Protein AF-M4D6I9-F1 (afdb_monomer_lite)

Structure (mmCIF, N/CA/C/O backbone):
data_AF-M4D6I9-F1
#
_entry.id   AF-M4D6I9-F1
#
loop_
_atom_site.group_PDB
_atom_site.id
_atom_site.type_symbol
_atom_site.label_atom_id
_atom_site.label_alt_id
_atom_site.label_comp_id
_atom_site.label_asym_id
_atom_site.label_entity_id
_atom_site.label_seq_id
_atom_site.pdbx_PDB_ins_code
_atom_site.Cartn_x
_atom_site.Cartn_y
_atom_site.Cartn_z
_atom_site.occupancy
_atom_site.B_iso_or_equiv
_atom_site.auth_seq_id
_atom_site.auth_comp_id
_atom_site.auth_asym_id
_atom_site.auth_atom_id
_atom_site.pdbx_PDB_model_num
ATOM 1 N N . MET A 1 1 ? -66.165 26.195 -78.707 1.00 39.75 1 MET A N 1
ATOM 2 C CA . MET A 1 1 ? -65.875 25.926 -80.131 1.00 39.75 1 MET A CA 1
ATOM 3 C C . MET A 1 1 ? -64.376 26.082 -80.367 1.00 39.75 1 MET A C 1
ATOM 5 O O . MET A 1 1 ? -63.896 27.175 -80.110 1.00 39.75 1 MET A O 1
ATOM 9 N N . GLY A 1 2 ? -63.708 25.015 -80.840 1.00 38.75 2 GLY A N 1
ATOM 10 C CA . GLY A 1 2 ? -62.372 24.976 -81.482 1.00 38.75 2 GLY A CA 1
ATOM 11 C C . GLY A 1 2 ? -61.173 25.155 -80.542 1.00 38.75 2 GLY A C 1
ATOM 12 O O . GLY A 1 2 ? -60.962 26.255 -80.055 1.00 38.75 2 GLY A O 1
ATOM 13 N N . ASP A 1 3 ? -60.480 24.105 -80.089 1.00 43.91 3 ASP A N 1
ATOM 14 C CA . ASP A 1 3 ? -59.454 23.280 -80.775 1.00 43.91 3 ASP A CA 1
ATOM 15 C C . ASP A 1 3 ? -58.293 24.067 -81.404 1.00 43.91 3 ASP A C 1
ATOM 17 O O . ASP A 1 3 ? -58.490 24.805 -82.365 1.00 43.91 3 ASP A O 1
ATOM 21 N N . MET A 1 4 ? -57.070 23.836 -80.907 1.00 55.28 4 MET A N 1
ATOM 22 C CA . MET A 1 4 ? -55.997 23.121 -81.626 1.00 55.28 4 MET A CA 1
ATOM 23 C C . MET A 1 4 ? -54.664 23.227 -80.866 1.00 55.28 4 MET A C 1
ATOM 25 O O . MET A 1 4 ? -54.305 24.257 -80.302 1.00 55.28 4 MET A O 1
ATOM 29 N N . ASN A 1 5 ? -53.950 22.111 -80.859 1.00 48.22 5 ASN A N 1
ATOM 30 C CA . ASN A 1 5 ? -52.735 21.828 -80.111 1.00 48.22 5 ASN A CA 1
ATOM 31 C C . ASN A 1 5 ? -51.485 22.024 -81.009 1.00 48.22 5 ASN A C 1
ATOM 33 O O . ASN A 1 5 ? -51.484 21.504 -82.121 1.00 48.22 5 ASN A O 1
ATOM 37 N N . GLU A 1 6 ? -50.451 22.699 -80.464 1.00 47.69 6 GLU A N 1
ATOM 38 C CA . GLU A 1 6 ? -48.999 22.738 -80.824 1.00 47.69 6 GLU A CA 1
ATOM 39 C C . GLU A 1 6 ? -48.519 23.280 -82.209 1.00 47.69 6 GLU A C 1
ATOM 41 O O . GLU A 1 6 ? -49.333 23.344 -83.127 1.00 47.69 6 GLU A O 1
ATOM 46 N N . PRO A 1 7 ? -47.213 23.645 -82.446 1.00 56.88 7 PRO A N 1
ATOM 47 C CA . PRO A 1 7 ? -45.990 23.542 -81.604 1.00 56.88 7 PRO A CA 1
ATOM 48 C C . PRO A 1 7 ? -44.969 24.739 -81.676 1.00 56.88 7 PRO A C 1
ATOM 50 O O . PRO A 1 7 ? -45.110 25.686 -82.443 1.00 56.88 7 PRO A O 1
ATOM 53 N N . PHE A 1 8 ? -43.832 24.582 -80.971 1.00 43.44 8 PHE A N 1
ATOM 54 C CA . PHE A 1 8 ? -42.461 24.913 -81.439 1.00 43.44 8 PHE A CA 1
ATOM 55 C C . PHE A 1 8 ? -41.830 26.307 -81.190 1.00 43.44 8 PHE A C 1
ATOM 57 O O . PHE A 1 8 ? -41.833 27.185 -82.045 1.00 43.44 8 PHE A O 1
ATOM 64 N N . MET A 1 9 ? -41.047 26.409 -80.109 1.00 54.28 9 MET A N 1
ATOM 65 C CA . MET A 1 9 ? -39.686 26.981 -80.151 1.00 54.28 9 MET A CA 1
ATOM 66 C C . MET A 1 9 ? -38.815 26.219 -79.146 1.00 54.28 9 MET A C 1
ATOM 68 O O . MET A 1 9 ? -38.765 26.514 -77.952 1.00 54.28 9 MET A O 1
ATOM 72 N N . ARG A 1 10 ? -38.168 25.163 -79.651 1.00 57.22 10 ARG A N 1
ATOM 73 C CA . ARG A 1 10 ? -37.145 24.395 -78.941 1.00 57.22 10 ARG A CA 1
ATOM 74 C C . ARG A 1 10 ? -35.970 25.315 -78.619 1.00 57.22 10 ARG A C 1
ATOM 76 O O . ARG A 1 10 ? -35.380 25.910 -79.518 1.00 57.22 10 ARG A O 1
ATOM 83 N N . ASN A 1 11 ? -35.632 25.390 -77.336 1.00 48.19 11 ASN A N 1
ATOM 84 C CA . ASN A 1 11 ? -34.432 26.054 -76.854 1.00 48.19 11 ASN A CA 1
ATOM 85 C C . ASN A 1 11 ? -33.198 25.406 -77.509 1.00 48.19 11 ASN A C 1
ATOM 87 O O . ASN A 1 11 ? -32.999 24.189 -77.449 1.00 48.19 11 ASN A O 1
ATOM 91 N N . GLN A 1 12 ? -32.428 26.238 -78.200 1.00 52.41 12 GLN A N 1
ATOM 92 C CA . GLN A 1 12 ? -31.302 25.887 -79.052 1.00 52.41 12 GLN A CA 1
ATOM 93 C C . GLN A 1 12 ? -30.093 25.481 -78.209 1.00 52.41 12 GLN A C 1
ATOM 95 O O . GLN A 1 12 ? -29.207 26.291 -77.999 1.00 52.41 12 GLN A O 1
ATOM 100 N N . ASN A 1 13 ? -30.027 24.239 -77.735 1.00 51.38 13 ASN A N 1
ATOM 101 C CA . ASN A 1 13 ? -28.773 23.668 -77.226 1.00 51.38 13 ASN A CA 1
ATOM 102 C C . ASN A 1 13 ? -28.664 22.182 -77.596 1.00 51.38 13 ASN A C 1
ATOM 104 O O . ASN A 1 13 ? -28.418 21.314 -76.764 1.00 51.38 13 ASN A O 1
ATOM 108 N N . ALA A 1 14 ? -28.864 21.885 -78.881 1.00 48.56 14 ALA A N 1
ATOM 109 C CA . ALA A 1 14 ? -28.472 20.616 -79.479 1.00 48.56 14 ALA A CA 1
ATOM 110 C C . ALA A 1 14 ? -27.022 20.720 -79.974 1.00 48.56 14 ALA A C 1
ATOM 112 O O . ALA A 1 14 ? -26.771 21.027 -81.134 1.00 48.56 14 ALA A O 1
ATOM 113 N N . ALA A 1 15 ? -26.073 20.473 -79.072 1.00 45.34 15 ALA A N 1
ATOM 114 C CA . ALA A 1 15 ? -24.699 20.102 -79.410 1.00 45.34 15 ALA A CA 1
ATOM 115 C C . ALA A 1 15 ? -24.079 19.326 -78.236 1.00 45.34 15 ALA A C 1
ATOM 117 O O . ALA A 1 15 ? -23.083 19.736 -77.645 1.00 45.34 15 ALA A O 1
ATOM 118 N N . MET A 1 16 ? -24.686 18.193 -77.868 1.00 51.88 16 MET A N 1
ATOM 119 C CA . MET A 1 16 ? -24.047 17.192 -77.006 1.00 51.88 16 MET A CA 1
ATOM 120 C C . MET A 1 16 ? -22.941 16.482 -77.801 1.00 51.88 16 MET A C 1
ATOM 122 O O . MET A 1 16 ? -23.066 15.329 -78.203 1.00 51.88 16 MET A O 1
ATOM 126 N N . GLY A 1 17 ? -21.861 17.209 -78.078 1.00 51.22 17 GLY A N 1
ATOM 127 C CA . GLY A 1 17 ? -20.611 16.658 -78.577 1.00 51.22 17 GLY A CA 1
ATOM 128 C C . GLY A 1 17 ? -19.778 16.200 -77.391 1.00 51.22 17 GLY A C 1
ATOM 129 O O . GLY A 1 17 ? -19.097 17.013 -76.782 1.00 51.22 17 GLY A O 1
ATOM 130 N N . GLN A 1 18 ? -19.886 14.913 -77.055 1.00 59.84 18 GLN A N 1
ATOM 131 C CA . GLN A 1 18 ? -18.929 14.158 -76.237 1.00 59.84 18 GLN A CA 1
ATOM 132 C C . GLN A 1 18 ? -18.396 14.923 -75.011 1.00 59.84 18 GLN A C 1
ATOM 134 O O . GLN A 1 18 ? -17.220 15.277 -74.935 1.00 59.84 18 GLN A O 1
ATOM 139 N N . SER A 1 19 ? -19.262 15.179 -74.027 1.00 62.47 19 SER A N 1
ATOM 140 C CA . SER A 1 19 ? -18.809 15.679 -72.730 1.00 62.47 19 SER A CA 1
ATOM 141 C C . SER A 1 19 ? -17.913 14.621 -72.085 1.00 62.47 19 SER A C 1
ATOM 143 O O . SER A 1 19 ? -18.395 13.552 -71.703 1.00 62.47 19 SER A O 1
ATOM 145 N N . GLN A 1 20 ? -16.615 14.909 -71.970 1.00 67.06 20 GLN A N 1
ATOM 146 C CA . GLN A 1 20 ? -15.717 14.123 -71.125 1.00 67.06 20 GLN A CA 1
ATOM 147 C C . GLN A 1 20 ? -16.327 14.019 -69.717 1.00 67.06 20 GLN A C 1
ATOM 149 O O . GLN A 1 20 ? -16.936 14.989 -69.258 1.00 67.06 20 GLN A O 1
ATOM 154 N N . PRO A 1 21 ? -16.176 12.883 -69.014 1.00 77.31 21 PRO A N 1
ATOM 155 C CA . PRO A 1 21 ? -16.849 12.628 -67.735 1.00 77.31 21 PRO A CA 1
ATOM 156 C C . PRO A 1 21 ? -16.535 13.668 -66.645 1.00 77.31 21 PRO A C 1
ATOM 158 O O . PRO A 1 21 ? -17.288 13.812 -65.690 1.00 77.31 21 PRO A O 1
ATOM 161 N N . THR A 1 22 ? -15.456 14.433 -66.804 1.00 76.19 22 THR A N 1
ATOM 162 C CA . THR A 1 22 ? -15.057 15.553 -65.942 1.00 76.19 22 THR A CA 1
ATOM 163 C C . THR A 1 22 ? -15.781 16.878 -66.224 1.00 76.19 22 THR A C 1
ATOM 165 O O . THR A 1 22 ? -15.566 17.837 -65.490 1.00 76.19 22 THR A O 1
ATOM 168 N N . GLY A 1 23 ? -16.623 16.973 -67.263 1.00 79.94 23 GLY A N 1
ATOM 169 C CA . GLY A 1 23 ? -17.410 18.176 -67.585 1.00 79.94 23 GLY A CA 1
ATOM 170 C C . GLY A 1 23 ? -16.593 19.381 -68.077 1.00 79.94 23 GLY A C 1
ATOM 171 O O . GLY A 1 23 ? -17.116 20.491 -68.149 1.00 79.94 23 GLY A O 1
ATOM 172 N N . LEU A 1 24 ? -15.313 19.184 -68.406 1.00 84.94 24 LEU A N 1
ATOM 173 C CA . LEU A 1 24 ? -14.407 20.238 -68.866 1.00 84.94 24 LEU A CA 1
ATOM 174 C C . LEU A 1 24 ? -14.607 20.550 -70.355 1.00 84.94 24 LEU A C 1
ATOM 176 O O . LEU A 1 24 ? -14.913 19.671 -71.161 1.00 84.94 24 LEU A O 1
ATOM 180 N N . THR A 1 25 ? -14.391 21.812 -70.732 1.00 86.88 25 THR A N 1
ATOM 181 C CA . THR A 1 25 ? -14.448 22.245 -72.136 1.00 86.88 25 THR A CA 1
ATOM 182 C C . THR A 1 25 ? -13.284 21.649 -72.944 1.00 86.88 25 THR A C 1
ATOM 184 O O . THR A 1 25 ? -12.211 21.391 -72.388 1.00 86.88 25 THR A O 1
ATOM 187 N N . PRO A 1 26 ? -13.431 21.465 -74.272 1.00 83.56 26 PRO A N 1
ATOM 188 C CA . PRO A 1 26 ? -12.393 20.860 -75.118 1.00 83.56 26 PRO A CA 1
ATOM 189 C C . PRO A 1 26 ? -11.048 21.603 -75.085 1.00 83.56 26 PRO A C 1
ATOM 191 O O . PRO A 1 26 ? -10.002 20.978 -75.230 1.00 83.56 26 PRO A O 1
ATOM 194 N N . ASN A 1 27 ? -11.048 22.919 -74.850 1.00 86.62 27 ASN A N 1
ATOM 195 C CA . ASN A 1 27 ? -9.814 23.700 -74.717 1.00 86.62 27 ASN A CA 1
ATOM 196 C C . ASN A 1 27 ? -9.065 23.406 -73.409 1.00 86.62 27 ASN A C 1
ATOM 198 O O . ASN A 1 27 ? -7.838 23.397 -73.407 1.00 86.62 27 ASN A O 1
ATOM 202 N N . LEU A 1 28 ? -9.786 23.143 -72.315 1.00 83.69 28 LEU A N 1
ATOM 203 C CA . LEU A 1 28 ? -9.182 22.782 -71.030 1.00 83.69 28 LEU A CA 1
ATOM 204 C C . LEU A 1 28 ? -8.688 21.334 -71.026 1.00 83.69 28 LEU A C 1
ATOM 206 O O . LEU A 1 28 ? -7.655 21.048 -70.436 1.00 83.69 28 LEU A O 1
ATOM 210 N N . LEU A 1 29 ? -9.377 20.432 -71.726 1.00 85.00 29 LEU A N 1
ATOM 211 C CA . LEU A 1 29 ? -8.992 19.021 -71.825 1.00 85.00 29 LEU A CA 1
ATOM 212 C C . LEU A 1 29 ? -7.630 18.808 -72.494 1.00 85.00 29 LEU A C 1
ATOM 214 O O . LEU A 1 29 ? -6.891 17.924 -72.073 1.00 85.00 29 LEU A O 1
ATOM 218 N N . LYS A 1 30 ? -7.261 19.659 -73.459 1.00 86.38 30 LYS A N 1
ATOM 219 C CA . LYS A 1 30 ? -5.934 19.634 -74.103 1.00 86.38 30 LYS A CA 1
ATOM 220 C C . LYS A 1 30 ? -4.782 19.853 -73.121 1.00 86.38 30 LYS A C 1
ATOM 222 O O . LYS A 1 30 ? -3.681 19.368 -73.342 1.00 86.38 30 LYS A O 1
ATOM 227 N N . LEU A 1 31 ? -5.027 20.568 -72.021 1.00 88.81 31 LEU A N 1
ATOM 228 C CA . LEU A 1 31 ? -4.015 20.798 -70.985 1.00 88.81 31 LEU A CA 1
ATOM 229 C C . LEU A 1 31 ? -3.745 19.543 -70.145 1.00 88.81 31 LEU A C 1
ATOM 231 O O . LEU A 1 31 ? -2.708 19.458 -69.493 1.00 88.81 31 LEU A O 1
ATOM 235 N N . PHE A 1 32 ? -4.672 18.583 -70.159 1.00 89.44 32 PHE A N 1
ATOM 236 C CA . PHE A 1 32 ? -4.591 17.327 -69.416 1.00 89.44 32 PHE A CA 1
ATOM 237 C C . PHE A 1 32 ? -4.295 16.130 -70.328 1.00 89.44 32 PHE A C 1
ATOM 239 O O . PHE A 1 32 ? -4.549 14.989 -69.939 1.00 89.44 32 PHE A O 1
ATOM 246 N N . GLU A 1 33 ? -3.765 16.368 -71.532 1.00 88.25 33 GLU A N 1
ATOM 247 C CA . GLU A 1 33 ? -3.275 15.284 -72.380 1.00 88.25 33 GLU A CA 1
ATOM 248 C C . GLU A 1 33 ? -2.191 14.495 -71.626 1.00 88.25 33 GLU A C 1
ATOM 250 O O . GLU A 1 33 ? -1.272 15.087 -71.045 1.00 88.25 33 GLU A O 1
ATOM 255 N N . PRO A 1 34 ? -2.305 13.156 -71.569 1.00 92.50 34 PRO A N 1
ATOM 256 C CA . PRO A 1 34 ? -1.353 12.350 -70.832 1.00 92.50 34 PRO A CA 1
ATOM 257 C C . PRO A 1 34 ? 0.036 12.497 -71.449 1.00 92.50 34 PRO A C 1
ATOM 259 O O . PRO A 1 34 ? 0.205 12.557 -72.668 1.00 92.50 34 PRO A O 1
ATOM 262 N N . ARG A 1 35 ? 1.056 12.511 -70.590 1.00 92.50 35 ARG A N 1
ATOM 263 C CA . ARG A 1 35 ? 2.448 12.456 -71.040 1.00 92.50 35 ARG A CA 1
ATOM 264 C C . ARG A 1 35 ? 2.674 11.149 -71.823 1.00 92.50 35 ARG A C 1
ATOM 266 O O . ARG A 1 35 ? 2.096 10.128 -71.435 1.00 92.50 35 ARG A O 1
ATOM 273 N N . PRO A 1 36 ? 3.525 11.140 -72.869 1.00 93.12 36 PRO A N 1
ATOM 274 C CA . PRO A 1 36 ? 3.962 9.895 -73.494 1.00 93.12 36 PRO A CA 1
ATOM 275 C C . PRO A 1 36 ? 4.447 8.880 -72.441 1.00 93.12 36 PRO A C 1
ATOM 277 O O . PRO A 1 36 ? 5.004 9.297 -71.416 1.00 93.12 36 PRO A O 1
ATOM 280 N N . PRO A 1 37 ? 4.243 7.568 -72.673 1.00 94.12 37 PRO A N 1
ATOM 281 C CA . PRO A 1 37 ? 4.713 6.527 -71.768 1.00 94.12 37 PRO A CA 1
ATOM 282 C C . PRO A 1 37 ? 6.194 6.706 -71.434 1.00 94.12 37 PRO A C 1
ATOM 284 O O . PRO A 1 37 ? 7.003 7.000 -72.314 1.00 94.12 37 PRO A O 1
ATOM 287 N N . LEU A 1 38 ? 6.542 6.546 -70.156 1.00 92.44 38 LEU A N 1
ATOM 288 C CA . LEU A 1 38 ? 7.932 6.628 -69.721 1.00 92.44 38 LEU A CA 1
ATOM 289 C C . LEU A 1 38 ? 8.746 5.498 -70.355 1.00 92.44 38 LEU A C 1
ATOM 291 O O . LEU A 1 38 ? 8.287 4.356 -70.424 1.00 92.44 38 LEU A O 1
ATOM 295 N N . GLU A 1 39 ? 9.973 5.813 -70.762 1.00 93.56 39 GLU A N 1
ATOM 296 C CA . GLU A 1 39 ? 10.932 4.794 -71.169 1.00 93.56 39 GLU A CA 1
ATOM 297 C C . GLU A 1 39 ? 11.255 3.892 -69.976 1.00 93.56 39 GLU A C 1
ATOM 299 O O . GLU A 1 39 ? 11.568 4.361 -68.877 1.00 93.56 39 GLU A O 1
ATOM 304 N N . PHE A 1 40 ? 11.160 2.580 -70.187 1.00 94.00 40 PHE A N 1
ATOM 305 C CA . PHE A 1 40 ? 11.485 1.615 -69.151 1.00 94.00 40 PHE A CA 1
ATOM 306 C C . PHE A 1 40 ? 12.985 1.660 -68.841 1.00 94.00 40 PHE A C 1
ATOM 308 O O . PHE A 1 40 ? 13.817 1.420 -69.715 1.00 94.00 40 PHE A O 1
ATOM 315 N N . GLN A 1 41 ? 13.316 1.914 -67.576 1.00 91.44 41 GLN A N 1
ATOM 316 C CA . GLN A 1 41 ? 14.660 1.759 -67.029 1.00 91.44 41 GLN A CA 1
ATOM 317 C C . GLN A 1 41 ? 14.644 0.602 -66.025 1.00 91.44 41 GLN A C 1
ATOM 319 O O . GLN A 1 41 ? 13.747 0.553 -65.173 1.00 91.44 41 GLN A O 1
ATOM 324 N N . PRO A 1 42 ? 15.603 -0.337 -66.096 1.00 93.38 42 PRO A N 1
ATOM 325 C CA . PRO A 1 42 ? 15.671 -1.423 -65.132 1.00 93.38 42 PRO A CA 1
ATOM 326 C C . PRO A 1 42 ? 15.910 -0.866 -63.716 1.00 93.38 42 PRO A C 1
ATOM 328 O O . PRO A 1 42 ? 16.639 0.118 -63.557 1.00 93.38 42 PRO A O 1
ATOM 331 N N . PRO A 1 43 ? 15.327 -1.480 -62.669 1.00 92.69 43 PRO A N 1
ATOM 332 C CA . PRO A 1 43 ? 15.582 -1.074 -61.292 1.00 92.69 43 PRO A CA 1
ATOM 333 C C . PRO A 1 43 ? 17.084 -1.094 -60.962 1.00 92.69 43 PRO A C 1
ATOM 335 O O . PRO A 1 43 ? 17.777 -2.030 -61.372 1.00 92.69 43 PRO A O 1
ATOM 338 N N . PRO A 1 44 ? 17.598 -0.113 -60.195 1.00 89.94 44 PRO A N 1
ATOM 339 C CA . PRO A 1 44 ? 18.998 -0.107 -59.794 1.00 89.94 44 PRO A CA 1
ATOM 340 C C . PRO A 1 44 ? 19.323 -1.344 -58.949 1.00 89.94 44 PRO A C 1
ATOM 342 O O . PRO A 1 44 ? 18.543 -1.748 -58.079 1.00 89.94 44 PRO A O 1
ATOM 345 N N . GLU A 1 45 ? 20.492 -1.938 -59.187 1.00 89.88 45 GLU A N 1
ATOM 346 C CA . GLU A 1 45 ? 20.939 -3.118 -58.449 1.00 89.88 45 GLU A CA 1
ATOM 347 C C . GLU A 1 45 ? 21.122 -2.796 -56.955 1.00 89.88 45 GLU A C 1
ATOM 349 O O . GLU A 1 45 ? 21.751 -1.802 -56.572 1.00 89.88 45 GLU A O 1
ATOM 354 N N . LYS A 1 46 ? 20.567 -3.650 -56.086 1.00 89.25 46 LYS A N 1
ATOM 355 C CA . LYS A 1 46 ? 20.709 -3.508 -54.633 1.00 89.25 46 LYS A CA 1
ATOM 356 C C . LYS A 1 46 ? 22.156 -3.791 -54.235 1.00 89.25 46 LYS A C 1
ATOM 358 O O . LYS A 1 46 ? 22.642 -4.910 -54.383 1.00 89.25 46 LYS A O 1
ATOM 363 N N . ARG A 1 47 ? 22.832 -2.789 -53.672 1.00 86.25 47 ARG A N 1
ATOM 364 C CA . ARG A 1 47 ? 24.188 -2.951 -53.132 1.00 86.25 47 ARG A CA 1
ATOM 365 C C . ARG A 1 47 ? 24.153 -3.744 -51.826 1.00 86.25 47 ARG A C 1
ATOM 367 O O . ARG A 1 47 ? 23.266 -3.546 -50.997 1.00 86.25 47 ARG A O 1
ATOM 374 N N . LYS A 1 48 ? 25.142 -4.617 -51.630 1.00 88.25 48 LYS A N 1
ATOM 375 C CA . LYS A 1 48 ? 25.379 -5.290 -50.346 1.00 88.25 48 LYS A CA 1
ATOM 376 C C . LYS A 1 48 ? 26.018 -4.302 -49.367 1.00 88.25 48 LYS A C 1
ATOM 378 O O . LYS A 1 48 ? 26.828 -3.470 -49.776 1.00 88.25 48 LYS A O 1
ATOM 383 N N . CYS A 1 49 ? 25.666 -4.397 -48.087 1.00 88.06 49 CYS A N 1
ATOM 384 C CA . CYS A 1 49 ? 26.370 -3.667 -47.036 1.00 88.06 49 CYS A CA 1
ATOM 385 C C . CYS A 1 49 ? 27.838 -4.132 -46.962 1.00 88.06 49 CYS A C 1
ATOM 387 O O . CYS A 1 49 ? 28.115 -5.297 -47.269 1.00 88.06 49 CYS A O 1
ATOM 389 N N . PRO A 1 50 ? 28.771 -3.256 -46.546 1.00 90.19 50 PRO A N 1
ATOM 390 C CA . PRO A 1 50 ? 30.130 -3.669 -46.216 1.00 90.19 50 PRO A CA 1
ATOM 391 C C . PRO A 1 50 ? 30.140 -4.832 -45.207 1.00 90.19 50 PRO A C 1
ATOM 393 O O . PRO A 1 50 ? 29.212 -4.942 -44.399 1.00 90.19 50 PRO A O 1
ATOM 396 N N . PRO A 1 51 ? 31.166 -5.701 -45.235 1.00 92.88 51 PRO A N 1
ATOM 397 C CA . PRO A 1 51 ? 31.291 -6.786 -44.268 1.00 92.88 51 PRO A CA 1
ATOM 398 C C . PRO A 1 51 ? 31.463 -6.239 -42.844 1.00 92.88 51 PRO A C 1
ATOM 400 O O . PRO A 1 51 ? 32.020 -5.159 -42.647 1.00 92.88 51 PRO A O 1
ATOM 403 N N . TYR A 1 52 ? 31.006 -6.998 -41.845 1.00 92.75 52 TYR A N 1
ATOM 404 C CA . TYR A 1 52 ? 31.214 -6.646 -40.441 1.00 92.75 52 TYR A CA 1
ATOM 405 C C . TYR A 1 52 ? 32.705 -6.694 -40.079 1.00 92.75 52 TYR A C 1
ATOM 407 O O . TYR A 1 52 ? 33.387 -7.679 -40.360 1.00 92.75 52 TYR A O 1
ATOM 415 N N . THR A 1 53 ? 33.181 -5.653 -39.401 1.00 93.94 53 THR A N 1
ATOM 416 C CA . THR A 1 53 ? 34.527 -5.581 -38.814 1.00 93.94 53 THR A CA 1
ATOM 417 C C . THR A 1 53 ? 34.430 -5.749 -37.295 1.00 93.94 53 THR A C 1
ATOM 419 O O . THR A 1 53 ? 33.413 -5.411 -36.689 1.00 93.94 53 THR A O 1
ATOM 422 N N . GLY A 1 54 ? 35.476 -6.286 -36.662 1.00 92.88 54 GLY A N 1
ATOM 423 C CA . GLY A 1 54 ? 35.552 -6.402 -35.203 1.00 92.88 54 GLY A CA 1
ATOM 424 C C . GLY A 1 54 ? 35.818 -5.066 -34.496 1.00 92.88 54 GLY A C 1
ATOM 425 O O . GLY A 1 54 ? 36.293 -4.108 -35.098 1.00 92.88 54 GLY A O 1
ATOM 426 N N . MET A 1 55 ? 35.572 -5.022 -33.184 1.00 94.50 55 MET A N 1
ATOM 427 C CA . MET A 1 55 ? 35.753 -3.819 -32.352 1.00 94.50 55 MET A CA 1
ATOM 428 C C . MET A 1 55 ? 37.164 -3.653 -31.753 1.00 94.50 55 MET A C 1
ATOM 430 O O . MET A 1 55 ? 37.429 -2.669 -31.070 1.00 94.50 55 MET A O 1
ATOM 434 N N . ALA A 1 56 ? 38.081 -4.593 -32.010 1.00 94.88 56 ALA A N 1
ATOM 435 C CA . ALA A 1 56 ? 39.406 -4.634 -31.378 1.00 94.88 56 ALA A CA 1
ATOM 436 C C . ALA A 1 56 ? 40.276 -3.396 -31.667 1.00 94.88 56 ALA A C 1
ATOM 438 O O . ALA A 1 56 ? 41.052 -2.981 -30.814 1.00 94.88 56 ALA A O 1
ATOM 439 N N . GLN A 1 57 ? 40.114 -2.775 -32.841 1.00 92.50 57 GLN A N 1
ATOM 440 C CA . GLN A 1 57 ? 40.863 -1.573 -33.230 1.00 92.50 57 GLN A CA 1
ATOM 441 C C . GLN A 1 57 ? 40.583 -0.374 -32.308 1.00 92.50 57 GLN A C 1
ATOM 443 O O . GLN A 1 57 ? 41.421 0.512 -32.190 1.00 92.50 57 GLN A O 1
ATOM 448 N N . TYR A 1 58 ? 39.431 -0.359 -31.631 1.00 91.50 58 TYR A N 1
ATOM 449 C CA . TYR A 1 58 ? 38.990 0.773 -30.817 1.00 91.50 58 TYR A CA 1
ATOM 450 C C . TYR A 1 58 ? 39.385 0.678 -29.342 1.00 91.50 58 TYR A C 1
ATOM 452 O O . TYR A 1 58 ? 39.218 1.651 -28.613 1.00 91.50 58 TYR A O 1
ATOM 460 N N . VAL A 1 59 ? 39.937 -0.455 -28.898 1.00 89.50 59 VAL A N 1
ATOM 461 C CA . VAL A 1 59 ? 40.329 -0.661 -27.491 1.00 89.50 59 VAL A CA 1
ATOM 462 C C . VAL A 1 59 ? 41.406 0.341 -27.060 1.00 89.50 59 VAL A C 1
ATOM 464 O O . VAL A 1 59 ? 41.377 0.825 -25.934 1.00 89.50 59 VAL A O 1
ATOM 467 N N . CYS A 1 60 ? 42.298 0.732 -27.976 1.00 88.31 60 CYS A N 1
ATOM 468 C CA . CYS A 1 60 ? 43.339 1.735 -27.729 1.00 88.31 60 CYS A CA 1
ATOM 469 C C . CYS A 1 60 ? 42.795 3.154 -27.482 1.00 88.31 60 CYS A C 1
ATOM 471 O O . CYS A 1 60 ? 43.550 4.027 -27.069 1.00 88.31 60 CYS A O 1
ATOM 473 N N . HIS A 1 61 ? 41.516 3.404 -27.772 1.00 89.19 61 HIS A N 1
ATOM 474 C CA . HIS A 1 61 ? 40.877 4.708 -27.597 1.00 89.19 61 HIS A CA 1
ATOM 475 C C . HIS A 1 61 ? 40.042 4.802 -26.312 1.00 89.19 61 HIS A C 1
ATOM 477 O O . HIS A 1 61 ? 39.379 5.813 -26.094 1.00 89.19 61 HIS A O 1
ATOM 483 N N . PHE A 1 62 ? 40.022 3.765 -25.469 1.00 88.81 62 PHE A N 1
ATOM 484 C CA . PHE A 1 62 ? 39.275 3.809 -24.214 1.00 88.81 62 PHE A CA 1
ATOM 485 C C . PHE A 1 62 ? 39.965 4.728 -23.203 1.00 88.81 62 PHE A C 1
ATOM 487 O O . PHE A 1 62 ? 41.174 4.654 -23.000 1.00 88.81 62 PHE A O 1
ATOM 494 N N . ALA A 1 63 ? 39.185 5.599 -22.561 1.00 89.50 63 ALA A N 1
ATOM 495 C CA . ALA A 1 63 ? 39.698 6.475 -21.519 1.00 89.50 63 ALA A CA 1
ATOM 496 C C . ALA A 1 63 ? 40.173 5.645 -20.316 1.00 89.50 63 ALA A C 1
ATOM 498 O O . ALA A 1 63 ? 39.453 4.775 -19.824 1.00 89.50 63 ALA A O 1
ATOM 499 N N . GLU A 1 64 ? 41.377 5.936 -19.832 1.00 85.50 64 GLU A N 1
ATOM 500 C CA . GLU A 1 64 ? 41.929 5.329 -18.620 1.00 85.50 64 GLU A CA 1
ATOM 501 C C . GLU A 1 64 ? 41.564 6.133 -17.358 1.00 85.50 64 GLU A C 1
ATOM 503 O O . GLU A 1 64 ? 41.346 7.351 -17.449 1.00 85.50 64 GLU A O 1
ATOM 508 N N . PRO A 1 65 ? 41.540 5.495 -16.169 1.00 79.88 65 PRO A N 1
ATOM 509 C CA . PRO A 1 65 ? 41.326 6.183 -14.899 1.00 79.88 65 PRO A CA 1
ATOM 510 C C . PRO A 1 65 ? 42.380 7.284 -14.693 1.00 79.88 65 PRO A C 1
ATOM 512 O O . PRO A 1 65 ? 43.552 6.998 -14.470 1.00 79.88 65 PRO A O 1
ATOM 515 N N . GLY A 1 66 ? 41.962 8.549 -14.784 1.00 80.19 66 GLY A N 1
ATOM 516 C CA . GLY A 1 66 ? 42.849 9.720 -14.710 1.00 80.19 66 GLY A CA 1
ATOM 517 C C . GLY A 1 66 ? 42.682 10.703 -15.872 1.00 80.19 66 GLY A C 1
ATOM 518 O O . GLY A 1 66 ? 43.048 11.869 -15.735 1.00 80.19 66 GLY A O 1
ATOM 519 N N . ASN A 1 67 ? 42.074 10.277 -16.983 1.00 84.50 67 ASN A N 1
ATOM 520 C CA . ASN A 1 67 ? 41.668 11.186 -18.052 1.00 84.50 67 ASN A CA 1
ATOM 521 C C . ASN A 1 67 ? 40.398 11.972 -17.675 1.00 84.50 67 ASN A C 1
ATOM 523 O O . ASN A 1 67 ? 39.502 11.411 -17.042 1.00 84.50 67 ASN A O 1
ATOM 527 N N . PRO A 1 68 ? 40.262 13.237 -18.114 1.00 82.88 68 PRO A N 1
ATOM 528 C CA . PRO A 1 68 ? 39.071 14.052 -17.848 1.00 82.88 68 PRO A CA 1
ATOM 529 C C . PRO A 1 68 ? 37.793 13.480 -18.487 1.00 82.88 68 PRO A C 1
ATOM 531 O O . PRO A 1 68 ? 36.694 13.766 -18.021 1.00 82.88 68 PRO A O 1
ATOM 534 N N . GLU A 1 69 ? 37.931 12.654 -19.526 1.00 84.00 69 GLU A N 1
ATOM 535 C CA . GLU A 1 69 ? 36.823 11.981 -20.218 1.00 84.00 69 GLU A CA 1
ATOM 536 C C . GLU A 1 69 ? 36.444 10.622 -19.595 1.00 84.00 69 GLU A C 1
ATOM 538 O O . GLU A 1 69 ? 35.494 9.978 -20.041 1.00 84.00 69 GLU A O 1
ATOM 543 N N . TYR A 1 70 ? 37.158 10.166 -18.559 1.00 86.44 70 TYR A N 1
ATOM 544 C CA . TYR A 1 70 ? 36.868 8.895 -17.901 1.00 86.44 70 TYR A CA 1
ATOM 545 C C . TYR A 1 70 ? 35.606 8.988 -17.033 1.00 86.44 70 TYR A C 1
ATOM 547 O O . TYR A 1 70 ? 35.597 9.631 -15.981 1.00 86.44 70 TYR A O 1
ATOM 555 N N . ALA A 1 71 ? 34.540 8.299 -17.440 1.00 82.81 71 ALA A N 1
ATOM 556 C CA . ALA A 1 71 ? 33.334 8.140 -16.636 1.00 82.81 71 ALA A CA 1
ATOM 557 C C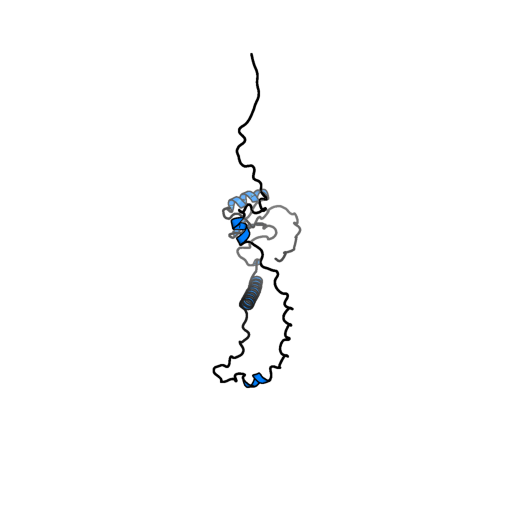 . ALA A 1 71 ? 33.413 6.844 -15.819 1.00 82.81 71 ALA A C 1
ATOM 559 O O . ALA A 1 71 ? 33.440 5.746 -16.377 1.00 82.81 71 ALA A O 1
ATOM 560 N N . SER A 1 72 ? 33.418 6.960 -14.489 1.00 82.81 72 SER A N 1
ATOM 561 C CA . SER A 1 72 ? 33.339 5.787 -13.620 1.00 82.81 72 SER A CA 1
ATOM 562 C C . SER A 1 72 ? 31.998 5.055 -13.794 1.00 82.81 72 SER A C 1
ATOM 564 O O . SER A 1 72 ? 30.973 5.688 -14.084 1.00 82.81 72 SER A O 1
ATOM 566 N N . PRO A 1 73 ? 31.965 3.721 -13.602 1.00 85.25 73 PRO A N 1
ATOM 567 C CA . PRO A 1 73 ? 30.713 2.977 -13.596 1.00 85.25 73 PRO A CA 1
ATOM 568 C C . PRO A 1 73 ? 29.748 3.564 -12.563 1.00 85.25 73 PRO A C 1
ATOM 570 O O . PRO A 1 73 ? 30.126 3.804 -11.413 1.00 85.25 73 PRO A O 1
ATOM 573 N N . LYS A 1 74 ? 28.496 3.809 -12.964 1.00 83.56 74 LYS A N 1
ATOM 574 C CA . LYS A 1 74 ? 27.476 4.305 -12.033 1.00 83.56 74 LYS A CA 1
ATOM 575 C C . LYS A 1 74 ? 27.237 3.250 -10.946 1.00 83.56 74 LYS A C 1
ATOM 577 O O . LYS A 1 74 ? 27.013 2.093 -11.304 1.00 83.56 74 LYS A O 1
ATOM 582 N N . PRO A 1 75 ? 27.252 3.622 -9.653 1.00 83.81 75 PRO A N 1
ATOM 583 C CA . PRO A 1 75 ? 26.920 2.682 -8.596 1.00 83.81 75 PRO A CA 1
ATOM 584 C C . PRO A 1 75 ? 25.469 2.224 -8.753 1.00 83.81 75 PRO A C 1
ATOM 586 O O . PRO A 1 75 ? 24.594 3.012 -9.125 1.00 83.81 75 PRO A O 1
ATOM 589 N N . GLU A 1 76 ? 25.212 0.955 -8.453 1.00 82.12 76 GLU A N 1
ATOM 590 C CA . GLU A 1 76 ? 23.852 0.432 -8.380 1.00 82.12 76 GLU A CA 1
ATOM 591 C C . GLU A 1 76 ? 23.154 1.056 -7.166 1.00 82.12 76 GLU A C 1
ATOM 593 O O . GLU A 1 76 ? 23.461 0.753 -6.014 1.00 82.12 76 GLU A O 1
ATOM 598 N N . VAL A 1 77 ? 22.246 1.995 -7.426 1.00 87.00 77 VAL A N 1
ATOM 599 C CA . VAL A 1 77 ? 21.432 2.653 -6.399 1.00 87.00 77 VAL A CA 1
ATOM 600 C C . VAL A 1 77 ? 20.032 2.056 -6.436 1.00 87.00 77 VAL A C 1
ATOM 602 O O . VAL A 1 77 ? 19.496 1.796 -7.515 1.00 87.00 77 VAL A O 1
ATOM 605 N N . GLU A 1 78 ? 19.420 1.879 -5.260 1.00 87.44 78 GLU A N 1
ATOM 606 C CA . GLU A 1 78 ? 18.014 1.484 -5.155 1.00 87.44 78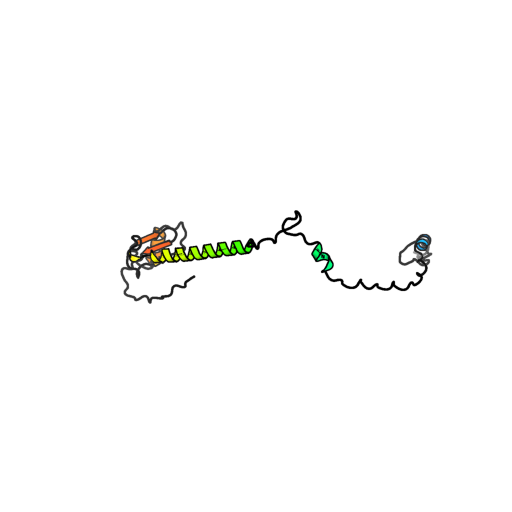 GLU A CA 1
ATOM 607 C C . GLU A 1 78 ? 17.142 2.392 -6.033 1.00 87.44 78 GLU A C 1
ATOM 609 O O . GLU A 1 78 ? 17.161 3.624 -5.919 1.00 87.44 78 GLU A O 1
ATOM 614 N N . THR A 1 79 ? 16.314 1.783 -6.876 1.00 92.12 79 THR A N 1
ATOM 615 C CA . THR A 1 79 ? 15.259 2.520 -7.566 1.00 92.12 79 THR A CA 1
ATOM 616 C C . THR A 1 79 ? 14.269 3.086 -6.535 1.00 92.12 79 THR A C 1
ATOM 618 O O . THR A 1 79 ? 14.077 2.513 -5.455 1.00 92.12 79 THR A O 1
ATOM 621 N N . PRO A 1 80 ? 13.562 4.188 -6.840 1.00 93.94 80 PRO A N 1
ATOM 622 C CA . PRO A 1 80 ? 12.553 4.735 -5.933 1.00 93.94 80 PRO A CA 1
ATOM 623 C C . PRO A 1 80 ? 11.474 3.722 -5.511 1.00 93.94 80 PRO A C 1
ATOM 625 O O . PRO A 1 80 ? 10.939 3.837 -4.408 1.00 93.94 80 PRO A O 1
ATOM 628 N N . ALA A 1 81 ? 11.166 2.732 -6.359 1.00 96.00 81 ALA A N 1
ATOM 629 C CA . ALA A 1 81 ? 10.245 1.639 -6.047 1.00 96.00 81 ALA A CA 1
ATOM 630 C C . ALA A 1 81 ? 10.802 0.716 -4.949 1.00 96.00 81 ALA A C 1
ATOM 632 O O . ALA A 1 81 ? 10.156 0.549 -3.915 1.00 96.00 81 ALA A O 1
ATOM 633 N N . GLN A 1 82 ? 12.041 0.239 -5.103 1.00 95.62 82 GLN A N 1
ATOM 634 C CA . GLN A 1 82 ? 12.725 -0.601 -4.109 1.00 95.62 82 GLN A CA 1
ATOM 635 C C . GLN A 1 82 ? 12.838 0.101 -2.747 1.00 95.62 82 GLN A C 1
ATOM 637 O O . GLN A 1 82 ? 12.586 -0.496 -1.699 1.00 95.62 82 GLN A O 1
ATOM 642 N N . LYS A 1 83 ? 13.112 1.413 -2.743 1.00 95.69 83 LYS A N 1
ATOM 643 C CA . LYS A 1 83 ? 13.137 2.207 -1.507 1.00 95.69 83 LYS A CA 1
ATOM 644 C C . LYS A 1 83 ? 11.773 2.243 -0.805 1.00 95.69 83 LYS A C 1
ATOM 646 O O . LYS A 1 83 ? 11.714 2.162 0.423 1.00 95.69 83 LYS A O 1
ATOM 651 N N . ARG A 1 84 ? 10.671 2.386 -1.553 1.00 96.94 84 ARG A N 1
ATOM 652 C CA . ARG A 1 84 ? 9.307 2.386 -0.988 1.00 96.94 84 ARG A CA 1
ATOM 653 C C . ARG A 1 84 ? 8.956 1.030 -0.385 1.00 96.94 84 ARG A C 1
ATOM 655 O O . ARG A 1 84 ? 8.432 0.999 0.725 1.00 96.94 84 ARG A O 1
ATOM 662 N N . GLU A 1 85 ? 9.292 -0.059 -1.069 1.00 96.81 85 GLU A N 1
ATOM 663 C CA . GLU A 1 85 ? 9.079 -1.426 -0.580 1.00 96.81 85 GLU A CA 1
ATOM 664 C C . GLU A 1 85 ? 9.853 -1.689 0.714 1.00 96.81 85 GLU A C 1
ATOM 666 O O . GLU A 1 85 ? 9.277 -2.167 1.692 1.00 96.81 85 GLU A O 1
ATOM 671 N N . ARG A 1 86 ? 11.124 -1.270 0.776 1.00 97.06 86 ARG A N 1
ATOM 672 C CA . ARG A 1 86 ? 11.948 -1.355 1.989 1.00 97.06 86 ARG A CA 1
ATOM 673 C C . ARG A 1 86 ? 11.316 -0.616 3.169 1.00 97.06 86 ARG A C 1
ATOM 675 O O . ARG A 1 86 ? 11.236 -1.154 4.272 1.00 97.06 86 ARG A O 1
ATOM 682 N N . ILE A 1 87 ? 10.844 0.612 2.945 1.00 97.50 87 ILE A N 1
ATOM 683 C CA . ILE A 1 87 ? 10.190 1.417 3.988 1.00 97.50 87 ILE A CA 1
ATOM 684 C C . ILE A 1 87 ? 8.872 0.772 4.429 1.00 97.50 87 ILE A C 1
ATOM 686 O O . ILE A 1 87 ? 8.592 0.728 5.625 1.00 97.50 87 ILE A O 1
ATOM 690 N N . HIS A 1 88 ? 8.067 0.276 3.488 1.00 97.88 88 HIS A N 1
ATOM 691 C CA . HIS A 1 88 ? 6.810 -0.403 3.788 1.00 97.88 88 HIS A CA 1
ATOM 692 C C . HIS A 1 88 ? 7.043 -1.647 4.651 1.00 97.88 88 HIS A C 1
ATOM 694 O O . HIS A 1 88 ? 6.424 -1.782 5.704 1.00 97.88 88 HIS A O 1
ATOM 700 N N . LYS A 1 89 ? 7.999 -2.497 4.259 1.00 97.69 89 LYS A N 1
ATOM 701 C CA . LYS A 1 89 ? 8.377 -3.695 5.012 1.00 97.69 89 LYS A CA 1
ATOM 702 C C . LYS A 1 89 ? 8.832 -3.350 6.433 1.00 97.69 89 LYS A C 1
ATOM 704 O O . LYS A 1 89 ? 8.291 -3.892 7.388 1.00 97.69 89 LYS A O 1
ATOM 709 N N . SER A 1 90 ? 9.716 -2.360 6.580 1.00 96.38 90 SER A N 1
ATOM 710 C CA . SER A 1 90 ? 10.184 -1.915 7.901 1.00 96.38 90 SER A CA 1
ATOM 711 C C . SER A 1 90 ? 9.059 -1.353 8.783 1.00 96.38 90 SER A C 1
ATOM 713 O O . SER A 1 90 ? 9.082 -1.521 10.000 1.00 96.38 90 SER A O 1
ATOM 715 N N . ARG A 1 91 ? 8.057 -0.678 8.204 1.00 97.94 91 ARG A N 1
ATOM 716 C CA . ARG A 1 91 ? 6.883 -0.200 8.958 1.00 97.94 91 ARG A CA 1
ATOM 717 C C . ARG A 1 91 ? 5.991 -1.348 9.413 1.00 97.94 91 ARG A C 1
ATOM 719 O O . ARG A 1 91 ? 5.486 -1.288 10.529 1.00 97.94 91 ARG A O 1
ATOM 726 N N . LEU A 1 92 ? 5.811 -2.359 8.565 1.00 97.62 92 LEU A N 1
ATOM 727 C CA . LEU A 1 92 ? 5.026 -3.544 8.890 1.00 97.62 92 LEU A CA 1
ATOM 728 C C . LEU A 1 92 ? 5.677 -4.326 10.036 1.00 97.62 92 LEU A C 1
ATOM 730 O O . LEU A 1 92 ? 5.009 -4.611 11.021 1.00 97.62 92 LEU A O 1
ATOM 734 N N . GLU A 1 93 ? 6.985 -4.582 9.949 1.00 97.38 93 GLU A N 1
ATOM 735 C CA . GLU A 1 93 ? 7.763 -5.268 10.993 1.00 97.38 93 GLU A CA 1
ATOM 736 C C . GLU A 1 93 ? 7.656 -4.543 12.341 1.00 97.38 93 GLU A C 1
ATOM 738 O O . GLU A 1 93 ? 7.263 -5.145 13.336 1.00 97.38 93 GLU A O 1
ATOM 743 N N . LYS A 1 94 ? 7.857 -3.219 12.354 1.00 97.75 94 LYS A N 1
ATOM 744 C CA . LYS A 1 94 ? 7.671 -2.397 13.563 1.00 97.75 94 LYS A CA 1
ATOM 745 C C . LYS A 1 94 ? 6.240 -2.428 14.102 1.00 97.75 94 LYS A C 1
ATOM 747 O O . LYS A 1 94 ? 6.038 -2.281 15.302 1.00 97.75 94 LYS A O 1
ATOM 752 N N . GLY A 1 95 ? 5.240 -2.545 13.228 1.00 97.19 95 GLY A N 1
ATOM 753 C CA . GLY A 1 95 ? 3.841 -2.689 13.631 1.00 97.19 95 GLY A CA 1
ATOM 754 C C . GLY A 1 95 ? 3.585 -4.021 14.334 1.00 97.19 95 GLY A C 1
ATOM 755 O O . GLY A 1 95 ? 2.924 -4.045 15.368 1.00 97.19 95 GLY A O 1
ATOM 756 N N . VAL A 1 96 ? 4.165 -5.104 13.810 1.00 97.50 96 VAL A N 1
ATOM 757 C CA . VAL A 1 96 ? 4.086 -6.445 14.405 1.00 97.50 96 VAL A CA 1
ATOM 758 C C . VAL A 1 96 ? 4.796 -6.491 15.759 1.00 97.50 96 VAL A C 1
ATOM 760 O O . VAL A 1 96 ? 4.234 -7.016 16.716 1.00 97.50 96 VAL A O 1
ATOM 763 N N . GLU A 1 97 ? 5.991 -5.903 15.867 1.00 97.25 97 GLU A N 1
ATOM 764 C CA . GLU A 1 97 ? 6.739 -5.816 17.131 1.00 97.25 97 GLU A CA 1
ATOM 765 C C . GLU A 1 97 ? 5.935 -5.089 18.215 1.00 97.25 97 GLU A C 1
ATOM 767 O O . GLU A 1 97 ? 5.752 -5.627 19.305 1.00 97.25 97 GLU A O 1
ATOM 772 N N . LYS A 1 98 ? 5.368 -3.920 17.891 1.00 97.00 98 LYS A N 1
ATOM 773 C CA . LYS A 1 98 ? 4.522 -3.156 18.821 1.00 97.00 98 LYS A CA 1
ATOM 774 C C . LYS A 1 98 ? 3.282 -3.929 19.251 1.00 97.00 98 LYS A C 1
ATOM 776 O O . LYS A 1 98 ? 3.004 -4.009 20.438 1.00 97.00 98 LYS A O 1
ATOM 781 N N . ALA A 1 99 ? 2.574 -4.553 18.309 1.00 95.38 99 ALA A N 1
ATOM 782 C CA . ALA A 1 99 ? 1.405 -5.364 18.639 1.00 95.38 99 ALA A CA 1
ATOM 783 C C . ALA A 1 99 ? 1.765 -6.539 19.569 1.00 95.38 99 ALA A C 1
ATOM 785 O O . ALA A 1 99 ? 1.000 -6.877 20.471 1.00 95.38 99 ALA A O 1
ATOM 786 N N . ALA A 1 100 ? 2.944 -7.146 19.387 1.00 96.56 100 ALA A N 1
ATOM 787 C CA . ALA A 1 100 ? 3.436 -8.205 20.262 1.00 96.56 100 ALA A CA 1
ATOM 788 C C . ALA A 1 100 ? 3.828 -7.691 21.660 1.00 96.56 100 ALA A C 1
AT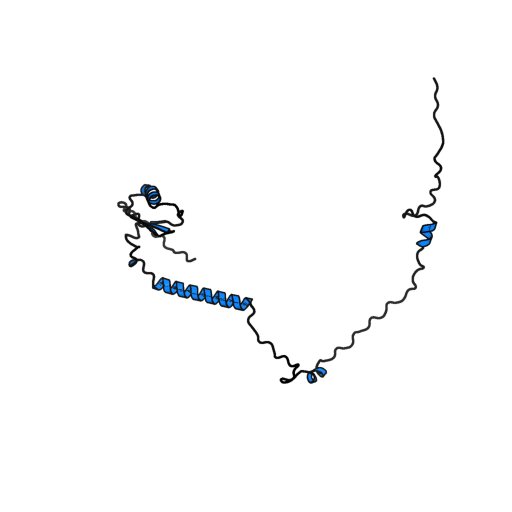OM 790 O O . ALA A 1 100 ? 3.638 -8.405 22.645 1.00 96.56 100 ALA A O 1
ATOM 791 N N . GLU A 1 101 ? 4.377 -6.479 21.768 1.00 96.50 101 GLU A N 1
ATOM 792 C CA . GLU A 1 101 ? 4.636 -5.809 23.050 1.00 96.50 101 GLU A CA 1
ATOM 793 C C . GLU A 1 101 ? 3.331 -5.464 23.777 1.00 96.50 101 GLU A C 1
ATOM 795 O O . GLU A 1 101 ? 3.179 -5.796 24.954 1.00 96.50 101 GLU A O 1
ATOM 800 N N . ASP A 1 102 ? 2.363 -4.883 23.069 1.00 93.81 102 ASP A N 1
ATOM 801 C CA . ASP A 1 102 ? 1.051 -4.522 23.611 1.00 93.81 102 ASP A CA 1
ATOM 802 C C . ASP A 1 102 ? 0.305 -5.758 24.132 1.00 93.81 102 ASP A C 1
ATOM 804 O O . ASP A 1 102 ? -0.268 -5.726 25.220 1.00 93.81 102 ASP A O 1
ATOM 808 N N . LEU A 1 103 ? 0.390 -6.888 23.419 1.00 93.25 103 LEU A N 1
ATOM 809 C CA . LEU A 1 103 ? -0.207 -8.155 23.847 1.00 93.25 103 LEU A CA 1
ATOM 810 C C . LEU A 1 103 ? 0.399 -8.676 25.158 1.00 93.25 103 LEU A C 1
ATOM 812 O O . LEU A 1 103 ? -0.332 -9.192 26.000 1.00 93.25 103 LEU A O 1
ATOM 816 N N . LYS A 1 104 ? 1.713 -8.520 25.368 1.00 94.19 104 LYS A N 1
ATOM 817 C CA . LYS A 1 104 ? 2.374 -8.917 26.629 1.00 94.19 104 LYS A CA 1
ATOM 818 C C . LYS A 1 104 ? 1.947 -8.051 27.814 1.00 94.19 104 LYS A C 1
ATOM 820 O O . LYS A 1 104 ? 1.977 -8.518 28.951 1.00 94.19 104 LYS A O 1
ATOM 825 N N . ASN A 1 105 ? 1.580 -6.800 27.547 1.00 92.06 105 ASN A N 1
ATOM 826 C CA . ASN A 1 105 ? 1.156 -5.837 28.558 1.00 92.06 105 ASN A CA 1
ATOM 827 C C . ASN A 1 105 ? -0.365 -5.854 28.798 1.00 92.06 105 ASN A C 1
ATOM 829 O O . ASN A 1 105 ? -0.843 -5.207 29.730 1.00 92.06 105 ASN A O 1
ATOM 833 N N . TYR A 1 106 ? -1.135 -6.583 27.985 1.00 91.69 106 TYR A N 1
ATOM 834 C CA . TYR A 1 106 ? -2.591 -6.620 28.073 1.00 91.69 106 TYR A CA 1
ATOM 835 C C . TYR A 1 106 ? -3.079 -7.610 29.144 1.00 91.69 106 TYR A C 1
ATOM 837 O O . TYR A 1 106 ? -3.122 -8.822 28.929 1.00 91.69 106 TYR A O 1
ATOM 845 N N . TYR A 1 107 ? -3.494 -7.078 30.300 1.00 90.38 107 TYR A N 1
ATOM 846 C CA . TYR A 1 107 ? -4.040 -7.850 31.424 1.00 90.38 107 TYR A CA 1
ATOM 847 C C . TYR A 1 107 ? -5.488 -7.434 31.734 1.00 90.38 107 TYR A C 1
ATOM 849 O O . TYR A 1 107 ? -5.702 -6.557 32.574 1.00 90.38 107 TYR A O 1
ATOM 857 N N . PRO A 1 108 ? -6.503 -8.074 31.121 1.00 86.19 108 PRO A N 1
ATOM 858 C CA . PRO A 1 108 ? -7.904 -7.667 31.278 1.00 86.19 108 PRO A CA 1
ATOM 859 C C . PRO A 1 108 ? -8.436 -7.841 32.708 1.00 86.19 108 PRO A C 1
ATOM 861 O O . PRO A 1 108 ? -9.351 -7.136 33.107 1.00 86.19 108 PRO A O 1
ATOM 864 N N . ASN A 1 109 ? -7.848 -8.744 33.499 1.00 86.56 109 ASN A N 1
ATOM 865 C CA . ASN A 1 109 ? -8.271 -8.996 34.882 1.00 86.56 109 ASN A CA 1
ATOM 866 C C . ASN A 1 109 ? -7.840 -7.896 35.866 1.00 86.56 109 ASN A C 1
ATOM 868 O O . ASN A 1 109 ? -8.408 -7.798 36.948 1.00 86.56 109 ASN A O 1
ATOM 872 N N . ASN A 1 110 ? -6.824 -7.104 35.510 1.00 86.31 110 ASN A N 1
ATOM 873 C CA . ASN A 1 110 ? -6.274 -6.050 36.366 1.00 86.31 110 ASN A CA 1
ATOM 874 C C . ASN A 1 110 ? -6.714 -4.647 35.916 1.00 86.31 110 ASN A C 1
ATOM 876 O O . ASN A 1 110 ? -6.262 -3.655 36.488 1.00 86.31 110 ASN A O 1
ATOM 880 N N . ASP A 1 111 ? -7.553 -4.546 34.882 1.00 85.88 111 ASP A N 1
ATOM 881 C CA . ASP A 1 111 ? -8.043 -3.266 34.378 1.00 85.88 111 ASP A CA 1
ATOM 882 C C . ASP A 1 111 ? -9.143 -2.723 35.312 1.00 85.88 111 ASP A C 1
ATOM 884 O O . ASP A 1 111 ? -10.165 -3.390 35.487 1.00 85.88 111 ASP A O 1
ATOM 888 N N . PRO A 1 112 ? -8.989 -1.515 35.895 1.00 86.19 112 PRO A N 1
ATOM 889 C CA . PRO A 1 112 ? -10.008 -0.919 36.761 1.00 86.19 112 PRO A CA 1
ATOM 890 C C . PRO A 1 112 ? -11.340 -0.684 36.044 1.00 86.19 112 PRO A C 1
ATOM 892 O O . PRO A 1 112 ? -12.383 -0.643 36.695 1.00 86.19 112 PRO A O 1
ATOM 895 N N . ASN A 1 113 ? -11.326 -0.546 34.715 1.00 83.00 113 ASN A N 1
ATOM 896 C CA . ASN A 1 113 ? -12.555 -0.419 33.951 1.00 83.00 113 ASN A CA 1
ATOM 897 C C . ASN A 1 113 ? -13.267 -1.768 33.857 1.00 83.00 113 ASN A C 1
ATOM 899 O O . ASN A 1 113 ? -14.488 -1.800 33.867 1.00 83.00 113 ASN A O 1
ATOM 903 N N . ALA A 1 114 ? -12.546 -2.890 33.756 1.00 81.19 114 ALA A N 1
ATOM 904 C CA . ALA A 1 114 ? -13.077 -4.246 33.597 1.00 81.19 114 ALA A CA 1
ATOM 905 C C . ALA A 1 114 ? -13.555 -4.867 34.920 1.00 81.19 114 ALA A C 1
ATOM 907 O O . ALA A 1 114 ? -12.898 -5.728 35.493 1.00 81.19 114 ALA A O 1
ATOM 908 N N . SER A 1 115 ? -14.743 -4.463 35.382 1.00 80.69 115 SER A N 1
ATOM 909 C CA . SER A 1 115 ? -15.376 -5.026 36.583 1.00 80.69 115 SER A CA 1
ATOM 910 C C . SER A 1 115 ? -16.576 -5.929 36.256 1.00 80.69 115 SER A C 1
ATOM 912 O O . SER A 1 115 ? -17.296 -5.704 35.284 1.00 80.69 115 SER A O 1
ATOM 914 N N . GLY A 1 116 ? -16.825 -6.947 37.088 1.00 82.31 116 GLY A N 1
ATOM 915 C CA . GLY A 1 116 ? -18.012 -7.813 37.017 1.00 82.31 116 GLY A CA 1
ATOM 916 C C . GLY A 1 116 ? -17.786 -9.223 36.451 1.00 82.31 116 GLY A C 1
ATOM 917 O O . GLY A 1 116 ? -16.661 -9.684 36.287 1.00 82.31 116 GLY A O 1
ATOM 918 N N . ASP A 1 117 ? -18.890 -9.939 36.204 1.00 84.44 117 ASP A N 1
ATOM 919 C CA . ASP A 1 117 ? -18.888 -11.316 35.684 1.00 84.44 117 ASP A CA 1
ATOM 920 C C . ASP A 1 117 ? -18.825 -11.311 34.141 1.00 84.44 117 ASP A C 1
ATOM 922 O O . ASP A 1 117 ? -19.722 -10.738 33.500 1.00 84.44 117 ASP A O 1
ATOM 926 N N . PRO A 1 118 ? -17.815 -11.952 33.520 1.00 85.50 118 PRO A N 1
ATOM 927 C CA . PRO A 1 118 ? -17.661 -11.957 32.067 1.00 85.50 118 PRO A CA 1
ATOM 928 C C . PRO A 1 118 ? -18.811 -12.671 31.346 1.00 85.50 118 PRO A C 1
ATOM 930 O O . PRO A 1 118 ? -19.173 -12.272 30.243 1.00 85.50 118 PRO A O 1
ATOM 933 N N . TYR A 1 119 ? -19.451 -13.668 31.967 1.00 85.38 119 TYR A N 1
ATOM 934 C CA . TYR A 1 119 ? -20.572 -14.398 31.358 1.00 85.38 119 TYR A CA 1
ATOM 935 C C . TYR A 1 119 ? -21.895 -13.627 31.406 1.00 85.38 119 TYR A C 1
ATOM 937 O O . TYR A 1 119 ? -22.899 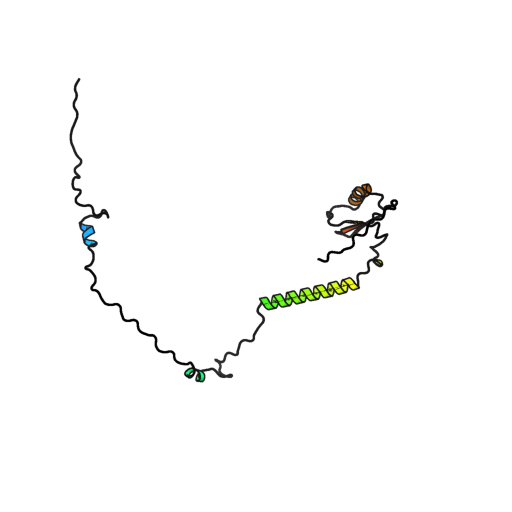-14.065 30.849 1.00 85.38 119 TYR A O 1
ATOM 945 N N . LYS A 1 120 ? -21.907 -12.474 32.080 1.00 85.19 120 LYS A N 1
ATOM 946 C CA . LYS A 1 120 ? -23.076 -11.603 32.238 1.00 85.19 120 LYS A CA 1
ATOM 947 C C . LYS A 1 120 ? -22.770 -10.176 31.779 1.00 85.19 120 LYS A C 1
ATOM 949 O O . LYS A 1 120 ? -23.307 -9.216 32.321 1.00 85.19 120 LYS A O 1
ATOM 954 N N . THR A 1 121 ? -21.866 -10.030 30.816 1.00 81.06 121 THR A N 1
ATOM 955 C CA . THR A 1 121 ? -21.486 -8.741 30.235 1.00 81.06 121 THR A CA 1
ATOM 956 C C . THR A 1 121 ? -21.645 -8.824 28.720 1.00 81.06 121 THR A C 1
ATOM 958 O O . THR A 1 121 ? -21.140 -9.759 28.104 1.00 81.06 121 THR A O 1
ATOM 961 N N . LEU A 1 122 ? -22.351 -7.865 28.109 1.00 85.06 122 LEU A N 1
ATOM 962 C CA . LEU A 1 122 ? -22.483 -7.782 26.653 1.00 85.06 122 LEU A CA 1
ATOM 963 C C . LEU A 1 122 ? -21.577 -6.679 26.101 1.00 85.06 122 LEU A C 1
ATOM 965 O O . LEU A 1 122 ? -21.556 -5.551 26.594 1.00 85.06 122 LEU A O 1
ATOM 969 N N . PHE A 1 123 ? -20.854 -6.996 25.029 1.00 86.75 123 PHE A N 1
ATOM 970 C CA . PHE A 1 123 ? -20.097 -6.014 24.262 1.00 86.75 123 PHE A CA 1
ATOM 971 C C . PHE A 1 123 ? -20.944 -5.514 23.089 1.00 86.75 123 PHE A C 1
ATOM 973 O O . PHE A 1 123 ? -21.353 -6.307 22.239 1.00 86.75 123 PHE A O 1
ATOM 980 N N . VAL A 1 124 ? -21.217 -4.206 23.046 1.00 84.44 124 VAL A N 1
ATOM 981 C CA . VAL A 1 124 ? -22.038 -3.580 22.003 1.00 84.44 124 VAL A CA 1
ATOM 982 C C . VAL A 1 124 ? -21.200 -2.535 21.266 1.00 84.44 124 VAL A C 1
ATOM 984 O O . VAL A 1 124 ? -20.843 -1.492 21.808 1.00 84.44 124 VAL A O 1
ATOM 987 N N . ALA A 1 125 ? -20.888 -2.816 20.001 1.00 85.75 125 ALA A N 1
ATOM 988 C CA . ALA A 1 125 ? -20.094 -1.940 19.140 1.00 85.75 125 ALA A CA 1
ATOM 989 C C . ALA A 1 125 ? -20.949 -1.267 18.053 1.00 85.75 125 ALA A C 1
ATOM 991 O O . ALA A 1 125 ? -22.100 -1.640 17.827 1.00 85.75 125 ALA A O 1
ATOM 992 N N . ARG A 1 126 ? -20.352 -0.304 17.332 1.00 85.69 126 ARG A N 1
ATOM 993 C CA . ARG A 1 126 ? -20.969 0.428 16.202 1.00 85.69 126 ARG A CA 1
ATOM 994 C C . ARG A 1 126 ? -22.233 1.214 16.576 1.00 85.69 126 ARG A C 1
ATOM 996 O O . ARG A 1 126 ? -23.178 1.291 15.792 1.00 85.69 126 ARG A O 1
ATOM 1003 N N . LEU A 1 127 ? -22.247 1.809 17.763 1.00 86.00 127 LEU A N 1
ATOM 1004 C CA . LEU A 1 127 ? -23.313 2.716 18.176 1.00 86.00 127 LEU A CA 1
ATOM 1005 C C . LEU A 1 127 ? -23.131 4.098 17.538 1.00 86.00 127 LEU A C 1
ATOM 1007 O O . LEU A 1 127 ? -22.020 4.500 17.186 1.00 86.00 127 LEU A O 1
ATOM 1011 N N . ASN A 1 128 ? -24.237 4.820 17.365 1.00 89.75 128 ASN A N 1
ATOM 1012 C CA . ASN A 1 128 ? -24.177 6.205 16.911 1.00 89.75 128 ASN A CA 1
ATOM 1013 C C . ASN A 1 128 ? -23.553 7.078 18.013 1.00 89.75 128 ASN A C 1
ATOM 1015 O O . ASN A 1 128 ? -23.867 6.914 19.185 1.00 89.75 128 ASN A O 1
ATOM 1019 N N . TYR A 1 129 ? -22.716 8.044 17.646 1.00 84.94 129 TYR A N 1
ATOM 1020 C CA . TYR A 1 129 ? -22.000 8.893 18.604 1.00 84.94 129 TYR A CA 1
ATOM 1021 C C . TYR A 1 129 ? -22.921 9.718 19.510 1.00 84.94 129 TYR A C 1
ATOM 1023 O O . TYR A 1 129 ? -22.538 10.075 20.617 1.00 84.94 129 TYR A O 1
ATOM 1031 N N . GLU A 1 130 ? -24.134 10.010 19.047 1.00 88.06 130 GLU A N 1
ATOM 1032 C CA . GLU A 1 130 ? -25.115 10.805 19.790 1.00 88.06 130 GLU A CA 1
ATOM 1033 C C . GLU A 1 130 ? -25.985 9.963 20.737 1.00 88.06 130 GLU A C 1
ATOM 1035 O O . GLU A 1 130 ? -26.827 10.508 21.452 1.00 88.06 130 GLU A O 1
ATOM 1040 N N . THR A 1 131 ? -25.851 8.630 20.746 1.00 87.25 131 THR A N 1
ATOM 1041 C CA . THR A 1 131 ? -26.667 7.802 21.643 1.00 87.25 131 THR A CA 1
ATOM 1042 C C . THR A 1 131 ? -26.180 7.920 23.077 1.00 87.25 131 THR A C 1
ATOM 1044 O O . THR A 1 131 ? -25.061 7.528 23.393 1.00 87.25 131 THR A O 1
ATOM 1047 N N . SER A 1 132 ? -27.055 8.408 23.954 1.00 89.75 132 SER A N 1
ATOM 1048 C CA . SER A 1 132 ? -26.814 8.447 25.392 1.00 89.75 132 SER A CA 1
ATOM 1049 C C . SER A 1 132 ? -26.927 7.059 26.026 1.00 89.75 132 SER A C 1
ATOM 1051 O O . SER A 1 132 ? -27.709 6.209 25.588 1.00 89.75 132 SER A O 1
ATOM 1053 N N . GLU A 1 133 ? -26.223 6.861 27.138 1.00 87.12 133 GLU A N 1
ATOM 1054 C CA . GLU A 1 133 ? -26.307 5.644 27.957 1.00 87.12 133 GLU A CA 1
ATOM 1055 C C . GLU A 1 133 ? -27.742 5.326 28.394 1.00 87.12 133 GLU A C 1
ATOM 1057 O O . GLU A 1 133 ? -28.143 4.166 28.439 1.00 87.12 133 GLU A O 1
ATOM 1062 N N . SER A 1 134 ? -28.557 6.353 28.651 1.00 89.75 134 SER A N 1
ATOM 1063 C CA . SER A 1 134 ? -29.971 6.199 29.005 1.00 89.75 134 SER A CA 1
ATOM 1064 C C . SER A 1 134 ? -30.798 5.551 27.895 1.00 89.75 134 SER A C 1
ATOM 1066 O O . SER A 1 134 ? -31.676 4.736 28.182 1.00 89.75 134 SER A O 1
ATOM 1068 N N . LYS A 1 135 ? -30.508 5.869 26.627 1.00 90.06 135 LYS A N 1
ATOM 1069 C CA . LYS A 1 135 ? -31.179 5.253 25.481 1.00 90.06 135 LYS A CA 1
ATOM 1070 C C . LYS A 1 135 ? -30.786 3.785 25.366 1.00 90.06 135 LYS A C 1
ATOM 1072 O O . LYS A 1 135 ? -31.659 2.941 25.222 1.00 90.06 135 LYS A O 1
ATOM 1077 N N . ILE A 1 136 ? -29.498 3.481 25.517 1.00 89.06 136 ILE A N 1
ATOM 1078 C CA . ILE A 1 136 ? -28.991 2.102 25.522 1.00 89.06 136 ILE A CA 1
ATOM 1079 C C . ILE A 1 136 ? -29.655 1.309 26.651 1.00 89.06 136 ILE A C 1
ATOM 1081 O O . ILE A 1 136 ? -30.202 0.237 26.415 1.00 89.06 136 ILE A O 1
ATOM 1085 N N . LYS A 1 137 ? -29.696 1.866 27.864 1.00 88.75 137 LYS A N 1
ATOM 1086 C CA . LYS A 1 137 ? -30.349 1.229 29.008 1.00 88.75 137 LYS A CA 1
ATOM 1087 C C . LYS A 1 137 ? -31.814 0.896 28.705 1.00 88.75 137 LYS A C 1
ATOM 1089 O O . LYS A 1 137 ? -32.216 -0.239 28.919 1.00 88.75 137 LYS A O 1
ATOM 1094 N N . ARG A 1 138 ? -32.575 1.841 28.141 1.00 90.94 138 ARG A N 1
ATOM 1095 C CA . ARG A 1 138 ? -33.993 1.652 27.793 1.00 90.94 138 ARG A CA 1
ATOM 1096 C C . ARG A 1 138 ? -34.220 0.531 26.774 1.00 90.94 138 ARG A C 1
ATOM 1098 O O . ARG A 1 138 ? -35.147 -0.250 26.945 1.00 90.94 138 ARG A O 1
ATOM 1105 N N . GLU A 1 139 ? -33.410 0.459 25.719 1.00 90.19 139 GLU A N 1
ATOM 1106 C CA . GLU A 1 139 ? -33.582 -0.567 24.677 1.00 90.19 139 GLU A CA 1
ATOM 1107 C C . GLU A 1 139 ? -33.219 -1.969 25.189 1.00 90.19 139 GLU A C 1
ATOM 1109 O O . GLU A 1 139 ? -33.880 -2.954 24.862 1.00 90.19 139 GLU A O 1
ATOM 1114 N N . PHE A 1 140 ? -32.179 -2.072 26.021 1.00 88.94 140 PHE A N 1
ATOM 1115 C CA . PHE A 1 140 ? -31.705 -3.361 26.528 1.00 88.94 140 PHE A CA 1
ATOM 1116 C C . PHE A 1 140 ? -32.464 -3.861 27.765 1.00 88.94 140 PHE A C 1
ATOM 1118 O O . PHE A 1 140 ? -32.415 -5.055 28.060 1.00 88.94 140 PHE A O 1
ATOM 1125 N N . GLU A 1 141 ? -33.213 -2.996 28.453 1.00 88.50 141 GLU A N 1
ATOM 1126 C CA . GLU A 1 141 ? -34.039 -3.363 29.613 1.00 88.50 141 GLU A CA 1
ATOM 1127 C C . GLU A 1 141 ? -35.142 -4.373 29.251 1.00 88.50 141 GLU A C 1
ATOM 1129 O O . GLU A 1 141 ? -35.543 -5.184 30.085 1.00 88.50 141 GLU A O 1
ATOM 1134 N N . ALA A 1 142 ? -35.561 -4.415 27.980 1.00 89.69 142 ALA A N 1
ATOM 1135 C CA . ALA A 1 142 ? -36.512 -5.402 27.469 1.00 89.69 142 ALA A CA 1
ATOM 1136 C C . ALA A 1 142 ? -36.029 -6.861 27.609 1.00 89.69 142 ALA A C 1
ATOM 1138 O O . ALA A 1 142 ? -36.850 -7.774 27.695 1.00 89.69 142 ALA A O 1
ATOM 1139 N N . TYR A 1 143 ? -34.712 -7.094 27.638 1.00 86.94 143 TYR A N 1
ATOM 1140 C CA . TYR A 1 143 ? -34.122 -8.436 27.726 1.00 86.94 143 TYR A CA 1
ATOM 1141 C C . TYR A 1 143 ? -33.814 -8.868 29.165 1.00 86.94 143 TYR A C 1
ATOM 1143 O O . TYR A 1 143 ? -33.519 -10.039 29.408 1.00 86.94 143 TYR A O 1
ATOM 1151 N N . GLY A 1 144 ? -33.882 -7.945 30.127 1.00 87.31 144 GLY A N 1
ATOM 1152 C CA . GLY A 1 144 ? -33.662 -8.233 31.537 1.00 87.31 144 GLY A CA 1
ATOM 1153 C C . GLY A 1 144 ? -33.160 -7.030 32.338 1.00 87.31 144 GLY A C 1
ATOM 1154 O O . GLY A 1 144 ? -32.801 -5.995 31.775 1.00 87.31 144 GLY A O 1
ATOM 1155 N N . PRO A 1 145 ? -33.105 -7.164 33.675 1.00 85.81 145 PRO A N 1
ATOM 1156 C CA . PRO A 1 145 ? -32.644 -6.093 34.548 1.00 85.81 145 PRO A CA 1
ATOM 1157 C C . PRO A 1 145 ? -31.154 -5.795 34.328 1.00 85.81 145 PRO A C 1
ATOM 1159 O O . PRO A 1 145 ? -30.326 -6.706 34.266 1.00 85.81 145 PRO A O 1
ATOM 1162 N N . ILE A 1 146 ? -30.819 -4.505 34.258 1.00 86.62 146 ILE A N 1
ATOM 1163 C CA . ILE A 1 146 ? -29.465 -4.000 33.995 1.00 86.62 146 ILE A CA 1
ATOM 1164 C C . ILE A 1 146 ? -28.827 -3.507 35.294 1.00 86.62 146 ILE A C 1
ATOM 1166 O O . ILE A 1 146 ? -29.414 -2.670 35.979 1.00 86.62 146 ILE A O 1
ATOM 1170 N N . LYS A 1 147 ? -27.607 -3.970 35.612 1.00 82.62 147 LYS A N 1
ATOM 1171 C CA . LYS A 1 147 ? -26.853 -3.484 36.783 1.00 82.62 147 LYS A CA 1
ATOM 1172 C C . LYS A 1 147 ? -26.052 -2.220 36.496 1.00 82.62 147 LYS A C 1
ATOM 1174 O O . LYS A 1 147 ? -26.166 -1.267 37.258 1.00 82.62 147 LYS A O 1
ATOM 1179 N N . GLN A 1 148 ? -25.262 -2.206 35.423 1.00 81.19 148 GLN A N 1
ATOM 1180 C CA . GLN A 1 148 ? -24.368 -1.092 35.107 1.00 81.19 148 GLN A CA 1
ATOM 1181 C C . GLN A 1 148 ? -24.173 -0.959 33.593 1.00 81.19 148 GLN A C 1
ATOM 1183 O O . GLN A 1 148 ? -24.245 -1.935 32.849 1.00 81.19 148 GLN A O 1
ATOM 1188 N N . VAL A 1 149 ? -23.956 0.265 33.127 1.00 83.94 149 VAL A N 1
ATOM 1189 C CA . VAL A 1 149 ? -23.621 0.569 31.735 1.00 83.94 149 VAL A CA 1
ATOM 1190 C C . VAL A 1 149 ? -22.366 1.421 31.778 1.00 83.94 149 VAL A C 1
ATOM 1192 O O . VAL A 1 149 ? -22.392 2.457 32.429 1.00 83.94 149 VAL A O 1
ATOM 1195 N N . ASP A 1 150 ? -21.305 0.986 31.101 1.00 80.31 150 ASP A N 1
ATOM 1196 C CA . ASP A 1 150 ? -20.051 1.731 31.024 1.00 80.31 150 ASP A CA 1
ATOM 1197 C C . ASP A 1 150 ? -19.780 2.076 29.555 1.00 80.31 150 ASP A C 1
ATOM 1199 O O . ASP A 1 150 ? -19.379 1.231 28.745 1.00 80.31 150 ASP A O 1
ATOM 1203 N N . ALA A 1 151 ? -20.028 3.327 29.163 1.00 75.50 151 ALA A N 1
ATOM 1204 C CA . ALA A 1 151 ? -19.669 3.778 27.826 1.00 75.50 151 ALA A CA 1
ATOM 1205 C C . ALA A 1 151 ? -18.184 4.165 27.779 1.00 75.50 151 ALA A C 1
ATOM 1207 O O . ALA A 1 151 ? -17.767 5.178 28.335 1.00 75.50 151 ALA A O 1
ATOM 1208 N N . CYS A 1 152 ? -17.373 3.379 27.069 1.00 64.38 152 CYS A N 1
ATOM 1209 C CA . CYS A 1 152 ? -15.981 3.716 26.800 1.00 64.38 152 CYS A CA 1
ATOM 1210 C C . CYS A 1 152 ? -15.879 4.340 25.399 1.00 64.38 152 CYS A C 1
ATOM 1212 O O . CYS A 1 152 ? -15.589 3.679 24.402 1.00 64.38 152 CYS A O 1
ATOM 1214 N N . GLY A 1 153 ? -16.178 5.636 25.292 1.00 64.81 153 GLY A N 1
ATOM 1215 C CA . GLY A 1 153 ? -16.104 6.353 24.015 1.00 64.81 153 GLY A CA 1
ATOM 1216 C C . GLY A 1 153 ? -16.943 5.697 22.906 1.00 64.81 153 GLY A C 1
ATOM 1217 O O . GLY A 1 153 ? -18.152 5.541 23.046 1.00 64.81 153 GLY A O 1
ATOM 1218 N N . LYS A 1 154 ? -16.312 5.332 21.780 1.00 46.72 154 LYS A N 1
ATOM 1219 C CA . LYS A 1 154 ? -16.989 4.791 20.579 1.00 46.72 154 LYS A CA 1
ATOM 1220 C C . LYS A 1 154 ? -17.538 3.366 20.747 1.00 46.72 154 LYS A C 1
ATOM 1222 O O . LYS A 1 154 ? -18.200 2.860 19.840 1.00 46.72 154 LYS A O 1
ATOM 1227 N N . GLU A 1 155 ? -17.245 2.716 21.869 1.00 46.84 155 GLU A N 1
ATOM 1228 C CA . GLU A 1 155 ? -17.647 1.348 22.177 1.00 46.84 155 GLU A CA 1
ATOM 1229 C C . GLU A 1 155 ? -18.333 1.347 23.544 1.00 46.84 155 GLU A C 1
ATOM 1231 O O . GLU A 1 155 ? -17.736 1.661 24.574 1.00 46.84 155 GLU A O 1
ATOM 1236 N N . SER A 1 156 ? -19.629 1.044 23.569 1.00 47.44 156 SER A N 1
ATOM 1237 C CA . SER A 1 156 ? -20.361 0.970 24.831 1.00 47.44 156 SER A CA 1
ATOM 1238 C C . SER A 1 156 ? -20.280 -0.457 25.354 1.00 47.44 156 SER A C 1
ATOM 1240 O O . SER A 1 156 ? -20.852 -1.383 24.774 1.00 47.44 156 SER A O 1
ATOM 1242 N N . ARG A 1 157 ? -19.562 -0.654 26.462 1.00 45.41 157 ARG A N 1
ATOM 1243 C CA . ARG A 1 157 ? -19.522 -1.944 27.143 1.00 45.41 157 ARG A CA 1
ATOM 1244 C C . ARG A 1 157 ? -20.670 -1.976 28.143 1.00 45.41 157 ARG A C 1
ATOM 1246 O O . ARG A 1 157 ? -20.673 -1.287 29.159 1.00 45.41 157 ARG A O 1
ATOM 1253 N N . VAL A 1 158 ? -21.702 -2.748 27.833 1.00 50.28 158 VAL A N 1
ATOM 1254 C CA . VAL A 1 158 ? -22.910 -2.780 28.655 1.00 50.28 158 VAL A CA 1
ATOM 1255 C C . VAL A 1 158 ? -22.808 -3.966 29.614 1.00 50.28 158 VAL A C 1
ATOM 1257 O O . VAL A 1 158 ? -22.936 -5.128 29.220 1.00 50.28 158 VAL A O 1
ATOM 1260 N N . HIS A 1 159 ? -22.583 -3.687 30.898 1.00 50.31 159 HIS A N 1
ATOM 1261 C CA . HIS A 1 159 ? -22.580 -4.701 31.956 1.00 50.31 159 HIS A CA 1
ATOM 1262 C C . HIS A 1 159 ? -24.014 -5.115 32.326 1.00 50.31 159 HIS A C 1
ATOM 1264 O O . HIS A 1 159 ? -24.599 -4.719 33.340 1.00 50.31 159 HIS A O 1
ATOM 1270 N N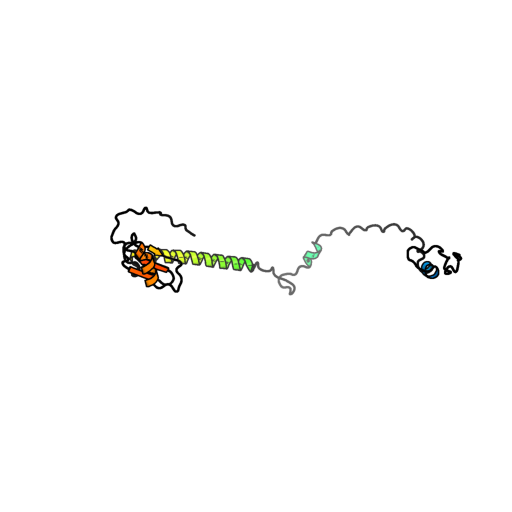 . LEU A 1 160 ? -24.604 -5.952 31.472 1.00 50.59 160 LEU A N 1
ATOM 1271 C CA . LEU A 1 160 ? -25.947 -6.504 31.643 1.00 50.59 160 LEU A CA 1
ATOM 1272 C C . LEU A 1 160 ? -25.965 -7.694 32.604 1.00 50.59 160 LEU A C 1
ATOM 1274 O O . LEU A 1 160 ? -26.071 -8.850 32.195 1.00 50.59 160 LEU A O 1
ATOM 1278 N N . VAL A 1 161 ? -25.919 -7.435 33.906 1.00 44.53 161 VAL A N 1
ATOM 1279 C CA . VAL A 1 161 ? -25.996 -8.543 34.858 1.00 44.53 161 VAL A CA 1
ATOM 1280 C C . VAL A 1 161 ? -27.449 -8.974 35.084 1.00 44.53 161 VAL A C 1
ATOM 1282 O O . VAL A 1 161 ? -28.133 -8.455 35.964 1.00 44.53 161 VAL A O 1
ATOM 1285 N N . CYS A 1 162 ? -27.890 -9.979 34.324 1.00 38.84 162 CYS A N 1
ATOM 1286 C CA . CYS A 1 162 ? -29.156 -10.677 34.537 1.00 38.84 162 CYS A CA 1
ATOM 1287 C C . CYS A 1 162 ? -29.176 -11.318 35.937 1.00 38.84 162 CYS A C 1
ATOM 1289 O O . CYS A 1 162 ? -28.402 -12.231 36.236 1.00 38.84 162 CYS A O 1
ATOM 1291 N N . SER A 1 163 ? -30.064 -10.840 36.809 1.00 45.25 163 SER A N 1
ATOM 1292 C CA . SER A 1 163 ? -30.234 -11.363 38.173 1.00 45.25 163 SER A CA 1
ATOM 1293 C C . SER A 1 163 ? -30.944 -12.724 38.224 1.00 45.25 163 SER A C 1
ATOM 1295 O O . SER A 1 163 ? -31.080 -13.289 39.305 1.00 45.25 163 SER A O 1
ATOM 1297 N N . SER A 1 164 ? -31.393 -13.279 37.092 1.00 51.38 164 SER A N 1
ATOM 1298 C CA . SER A 1 164 ? -32.181 -14.516 37.096 1.00 51.38 164 SER A CA 1
ATOM 1299 C C . SER A 1 164 ? -32.239 -15.221 35.735 1.00 51.38 164 SER A C 1
ATOM 1301 O O . SER A 1 164 ? -33.187 -15.022 34.981 1.00 51.38 164 SER A O 1
ATOM 1303 N N . CYS A 1 165 ? -31.286 -16.109 35.441 1.00 38.03 165 CYS A N 1
ATOM 1304 C CA . CYS A 1 165 ? -31.582 -17.324 34.669 1.00 38.03 165 CYS A CA 1
ATOM 1305 C C . CYS A 1 165 ? -30.402 -18.304 34.684 1.00 38.03 165 CYS A C 1
ATOM 1307 O O . CYS A 1 165 ? -29.350 -18.034 34.110 1.00 38.03 165 CYS A O 1
ATOM 1309 N N . GLY A 1 166 ? -30.593 -19.467 35.309 1.00 42.94 166 GLY A N 1
ATOM 1310 C CA . GLY A 1 166 ? -29.706 -20.622 35.181 1.00 42.94 166 GLY A CA 1
ATOM 1311 C C . GLY A 1 166 ? -29.878 -21.306 33.828 1.00 42.94 166 GLY A C 1
ATOM 1312 O O . GLY A 1 166 ? -30.492 -22.366 33.753 1.00 42.94 166 GLY A O 1
ATOM 1313 N N . LYS A 1 167 ? -29.366 -20.697 32.755 1.00 37.94 167 LYS A N 1
ATOM 1314 C CA . LYS A 1 167 ? -29.268 -21.352 31.447 1.00 37.94 167 LYS A CA 1
ATOM 1315 C C . LYS A 1 167 ? -27.876 -21.154 30.862 1.00 37.94 167 LYS A C 1
ATOM 1317 O O . LYS A 1 167 ? -27.471 -20.044 30.539 1.00 37.94 167 LYS A O 1
ATOM 1322 N N . GLU A 1 168 ? -27.173 -22.274 30.771 1.00 39.19 168 GLU A N 1
ATOM 1323 C CA . GLU A 1 168 ? -25.888 -22.470 30.108 1.00 39.19 168 GLU A CA 1
ATOM 1324 C C . GLU A 1 168 ? -25.927 -21.908 28.678 1.00 39.19 168 GLU A C 1
ATOM 1326 O O . GLU A 1 168 ? -26.620 -22.432 27.804 1.00 39.19 168 GLU A O 1
ATOM 1331 N N . SER A 1 169 ? -25.185 -20.831 28.425 1.00 36.12 169 SER A N 1
ATOM 1332 C CA . SER A 1 169 ? -24.915 -20.352 27.071 1.00 36.12 169 SER A CA 1
ATOM 1333 C C . SER A 1 169 ? -23.589 -20.938 26.595 1.00 36.12 169 SER A C 1
ATOM 1335 O O . SER A 1 169 ? -22.513 -20.567 27.062 1.00 36.12 169 SER A O 1
ATOM 1337 N N . ARG A 1 170 ? -23.706 -21.892 25.671 1.00 34.16 170 ARG A N 1
ATOM 1338 C CA . ARG A 1 170 ? -22.632 -22.601 24.973 1.00 34.16 170 ARG A CA 1
ATOM 1339 C C . ARG A 1 170 ? -21.594 -21.619 24.414 1.00 34.16 170 ARG A C 1
ATOM 1341 O O . ARG A 1 170 ? -21.918 -20.774 23.583 1.00 34.16 170 ARG A O 1
ATOM 1348 N N . VAL A 1 171 ? -20.352 -21.766 24.863 1.00 35.28 171 VAL A N 1
ATOM 1349 C CA . VAL A 1 171 ? -19.179 -21.028 24.384 1.00 35.28 171 VAL A CA 1
ATOM 1350 C C . VAL A 1 171 ? -18.943 -21.374 22.911 1.00 35.28 171 VAL A C 1
ATOM 1352 O O . VAL A 1 171 ? -18.559 -22.496 22.593 1.00 35.28 171 VAL A O 1
ATOM 1355 N N . LEU A 1 172 ? -19.168 -20.420 22.007 1.00 34.19 172 LEU A N 1
ATOM 1356 C CA . LEU A 1 172 ? -18.590 -20.468 20.664 1.00 34.19 172 LEU A CA 1
ATOM 1357 C C . LEU A 1 172 ? -17.256 -19.724 20.716 1.00 34.19 172 LEU A C 1
ATOM 1359 O O . LEU A 1 172 ? -17.173 -18.521 20.482 1.00 34.19 172 LEU A O 1
ATOM 1363 N N . GLN A 1 173 ? -16.220 -20.467 21.101 1.00 41.00 173 GLN A N 1
ATOM 1364 C CA . GLN A 1 173 ? -14.837 -20.099 20.840 1.00 41.00 173 GLN A CA 1
ATOM 1365 C C . GLN A 1 173 ? -14.604 -20.180 19.332 1.00 41.00 173 GLN A C 1
ATOM 1367 O O . GLN A 1 173 ? -14.756 -21.248 18.755 1.00 41.00 173 GLN A O 1
ATOM 1372 N N . GLU A 1 174 ? -14.238 -19.056 18.723 1.00 33.59 174 GLU A N 1
ATOM 1373 C CA . GLU A 1 174 ? -13.034 -18.943 17.892 1.00 33.59 174 GLU A CA 1
ATOM 1374 C C . GLU A 1 174 ? -12.825 -17.468 17.498 1.00 33.59 174 GLU A C 1
ATOM 1376 O O . GLU A 1 174 ? -13.676 -16.885 16.820 1.00 33.59 174 GLU A O 1
ATOM 1381 N N . PRO A 1 175 ? -11.711 -16.823 17.888 1.00 43.91 175 PRO A N 1
ATOM 1382 C CA . PRO A 1 175 ? -11.339 -15.547 17.300 1.00 43.91 175 PRO A CA 1
ATOM 1383 C C . PRO A 1 175 ? -10.802 -15.798 15.886 1.00 43.91 175 PRO A C 1
ATOM 1385 O O . PRO A 1 175 ? -9.698 -16.310 15.706 1.00 43.91 175 PRO A O 1
ATOM 1388 N N . ARG A 1 176 ? -11.572 -15.402 14.863 1.00 38.66 176 ARG A N 1
ATOM 1389 C CA . ARG A 1 176 ? -11.003 -15.165 13.532 1.00 38.66 176 ARG A CA 1
ATOM 1390 C C . ARG A 1 176 ? -10.037 -13.993 13.640 1.00 38.66 176 ARG A C 1
ATOM 1392 O O . ARG A 1 176 ? -10.453 -12.841 13.740 1.00 38.66 176 ARG A O 1
ATOM 1399 N N . VAL A 1 177 ? -8.756 -14.336 13.638 1.00 42.56 177 VAL A N 1
ATOM 1400 C CA . VAL A 1 177 ? -7.645 -13.432 13.355 1.00 42.56 177 VAL A CA 1
ATOM 1401 C C . VAL A 1 177 ? -7.911 -12.797 11.985 1.00 42.56 177 VAL A C 1
ATOM 1403 O O . VAL A 1 177 ? -8.150 -13.520 11.014 1.00 42.56 177 VAL A O 1
ATOM 1406 N N . LEU A 1 178 ? -7.952 -11.465 11.940 1.00 37.41 178 LEU A N 1
ATOM 1407 C CA . LEU A 1 178 ? -7.867 -10.687 10.701 1.00 37.41 178 LEU A CA 1
ATOM 1408 C C . LEU A 1 178 ? -6.399 -1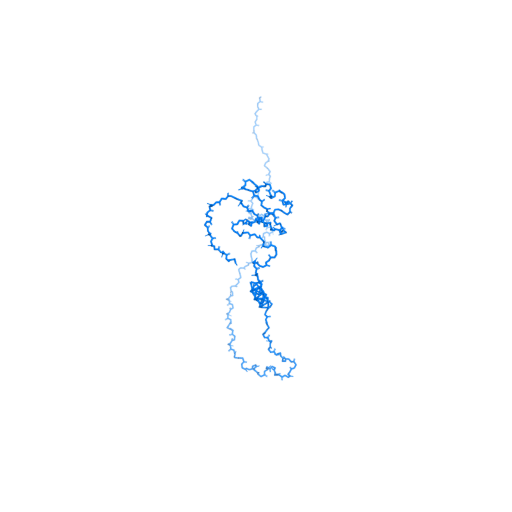0.470 10.342 1.00 37.41 178 LEU A C 1
ATOM 1410 O O . LEU A 1 178 ? -5.613 -10.212 11.283 1.00 37.41 178 LEU A O 1
#

Radius of gyration: 50.55 Å; chains: 1; bounding box: 109×50×120 Å

Sequence (178 aa):
MGDMNEPFMRNQNAAMGQSQPTGLTPNLLKLFEPRPPLEFQPPPEKRKCPPYTGMAQYVCHFAEPGNPEYASPKPEVETPAQKRERIHKSRLEKGVEKAAEDLKNYYPNNDPNASGDPYKTLFVARLNYETSESKIKREFEAYGPIKQVDACGKESRVHLVCSSCGKESRVLQEPRVL

Foldseek 3Di:
DDDDDYDDDPDPDPDPDDQDPVNDDPVVVVVVDDDPDDDDDDDDDDDDDDDDDDPVVCPVVDDDVPDPPDDDDDDDDDDPVNVVVVVVVVVVVVVVVVVVVVVVVDDLVPDPLNDDDPVQKDKDADDDQPDDPVNVLVVCCVVADFDDWDCPHRITTGRRHHPDDPDDDDDPDDDPDD

pLDDT: mean 77.85, std 19.55, range [33.59, 97.94]

Organism: Brassica campestris (NCBI:txid3711)

Secondary structure (DSSP, 8-state):
-----------S--------TT---HHHHGGGPPPPPPPP-PPPPPPPPPPP--SGGGGGGSPPBTBTT-PPPPP-PPPHHHHHHHHHHHHHHHHHHHHHHHHHH--GGG-TT--S-GGG-EEE-S--TT--HHHHHHHHGGGS---EEEEETTEEEEE---SS--------------

InterPro domains:
  IPR000504 RNA recognition motif domain [PF00076] (122-151)
  IPR012677 Nucleotide-binding alpha-beta plait domain superfamily [G3DSA:3.30.70.330] (107-167)
  IPR022023 U1 small nuclear ribonucleoprotein of 70kDa N-terminal [PF12220] (23-111)
  IPR035979 RNA-binding domain superfamily [SSF54928] (106-150)
  IPR051183 U1 snRNP 70 kDa and U11/U12 snRNP 35 kDa [PTHR13952] (42-149)